Protein AF-A0A0C3F3J0-F1 (afdb_monomer_lite)

Secondary structure (DSSP, 8-state):
--TT--HHHHHHHHHHHHHHGGG-SS----GGGGGG-HHHHHHEEEEEETTTTEEEEEE--SSSSPEEPPP----------PSS--S--TTHHHHS----GGG--PPP--EEETTEEE--------EEGGGSTTPPPPPPPTTT-TTSHHHHH--SSEE--GGG------PPPPP-S----

Structure (mmCIF, N/CA/C/O backbone):
data_AF-A0A0C3F3J0-F1
#
_entry.id   AF-A0A0C3F3J0-F1
#
loop_
_atom_site.group_PDB
_atom_site.id
_atom_site.type_symbol
_atom_site.label_atom_id
_atom_site.label_alt_id
_atom_site.label_comp_id
_atom_site.label_asym_id
_atom_site.label_entity_id
_atom_site.label_seq_id
_atom_site.pdbx_PDB_ins_code
_atom_site.Cartn_x
_atom_site.Cartn_y
_atom_site.Cartn_z
_atom_site.occupancy
_atom_site.B_iso_or_equiv
_atom_site.auth_seq_id
_atom_site.auth_comp_id
_atom_site.auth_asym_id
_atom_site.auth_atom_id
_atom_site.pdbx_PDB_model_num
ATOM 1 N N . MET A 1 1 ? -10.204 -26.772 -4.710 1.00 39.72 1 MET A N 1
ATOM 2 C CA . MET A 1 1 ? -10.509 -25.956 -3.513 1.00 39.72 1 MET A CA 1
ATOM 3 C C . MET A 1 1 ? -9.796 -26.606 -2.339 1.00 39.72 1 MET A C 1
ATOM 5 O O . MET A 1 1 ? -9.716 -27.824 -2.321 1.00 39.72 1 MET A O 1
ATOM 9 N N . ASN A 1 2 ? -9.140 -25.821 -1.485 1.00 41.53 2 ASN A N 1
ATOM 10 C CA . ASN A 1 2 ? -8.188 -26.319 -0.489 1.00 41.53 2 ASN A CA 1
ATOM 11 C C . ASN A 1 2 ? -8.951 -26.664 0.807 1.00 41.53 2 ASN A C 1
ATOM 13 O O . ASN A 1 2 ? -9.242 -25.769 1.596 1.00 41.53 2 ASN A O 1
ATOM 17 N N . ASP A 1 3 ? -9.294 -27.939 1.013 1.00 50.75 3 ASP A N 1
ATOM 18 C CA . ASP A 1 3 ? -10.109 -28.435 2.147 1.00 50.75 3 ASP A CA 1
ATOM 19 C C . ASP A 1 3 ? -9.439 -28.284 3.530 1.00 50.75 3 ASP A C 1
ATOM 21 O O . ASP A 1 3 ? -9.979 -28.680 4.562 1.00 50.75 3 ASP A O 1
ATOM 25 N N . THR A 1 4 ? -8.244 -27.700 3.576 1.00 57.59 4 THR A N 1
ATOM 26 C CA . THR A 1 4 ? -7.412 -27.577 4.775 1.00 57.59 4 THR A CA 1
ATOM 27 C C . THR A 1 4 ? -7.595 -26.256 5.526 1.00 57.59 4 THR A C 1
ATOM 29 O O . THR A 1 4 ? -7.194 -26.167 6.688 1.00 57.59 4 THR A O 1
ATOM 32 N N . TYR A 1 5 ? -8.217 -25.230 4.927 1.00 60.31 5 TYR A N 1
ATOM 33 C CA . TYR A 1 5 ? -8.366 -23.914 5.560 1.00 60.31 5 TYR A CA 1
ATOM 34 C C . TYR A 1 5 ? -9.796 -23.663 6.057 1.00 60.31 5 TYR A C 1
ATOM 36 O O . TYR A 1 5 ? -10.700 -23.320 5.299 1.00 60.31 5 TYR A O 1
ATOM 44 N N . ASN A 1 6 ? -10.013 -23.814 7.367 1.00 77.44 6 ASN A N 1
ATOM 45 C CA . ASN A 1 6 ? -11.308 -23.539 7.989 1.00 77.44 6 ASN A CA 1
ATOM 46 C C . ASN A 1 6 ? -11.508 -22.026 8.195 1.00 77.44 6 ASN A C 1
ATOM 48 O O . ASN A 1 6 ? -11.100 -21.462 9.215 1.00 77.44 6 ASN A O 1
ATOM 52 N N . TYR A 1 7 ? -12.176 -21.392 7.229 1.00 74.50 7 TYR A N 1
ATOM 53 C CA . TYR A 1 7 ? -12.486 -19.959 7.222 1.00 74.50 7 TYR A CA 1
ATOM 54 C C . TYR A 1 7 ? -13.227 -19.488 8.478 1.00 74.50 7 TYR A C 1
ATOM 56 O O . TYR A 1 7 ? -12.870 -18.463 9.050 1.00 74.50 7 TYR A O 1
ATOM 64 N N . SER A 1 8 ? -14.214 -20.253 8.957 1.00 74.62 8 SER A N 1
ATOM 65 C CA . SER A 1 8 ? -15.014 -19.885 10.134 1.00 74.62 8 SER A CA 1
ATOM 66 C C . SER A 1 8 ? -14.165 -19.847 11.409 1.00 74.62 8 SER A C 1
ATOM 68 O O .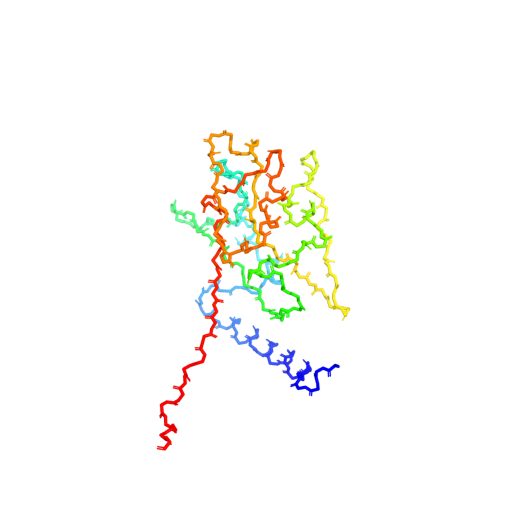 SER A 1 8 ? -14.226 -18.893 12.187 1.00 74.62 8 SER A O 1
ATOM 70 N N . LYS A 1 9 ? -13.296 -20.848 11.596 1.00 78.12 9 LYS A N 1
ATOM 71 C CA . LYS A 1 9 ? -12.370 -20.905 12.733 1.00 78.12 9 LYS A CA 1
ATOM 72 C C . LYS A 1 9 ? -11.320 -19.795 12.663 1.00 78.12 9 LYS A C 1
ATOM 74 O O . LYS A 1 9 ? -11.000 -19.207 13.694 1.00 78.12 9 LYS A O 1
ATOM 79 N N . ALA A 1 10 ? -10.799 -19.503 11.470 1.00 75.69 10 ALA A N 1
ATOM 80 C CA . ALA A 1 10 ? -9.849 -18.414 11.256 1.00 75.69 10 ALA A CA 1
ATOM 81 C C . ALA A 1 10 ? -10.480 -17.042 11.547 1.00 75.69 10 ALA A C 1
ATOM 83 O O . ALA A 1 10 ? -9.892 -16.252 12.281 1.00 75.69 10 ALA A O 1
ATOM 84 N N . ALA A 1 11 ? -11.699 -16.798 11.054 1.00 75.56 11 ALA A N 1
ATOM 85 C CA . ALA A 1 11 ? -12.448 -15.568 11.299 1.00 75.56 11 ALA A CA 1
ATOM 86 C C . ALA A 1 11 ? -12.742 -15.365 12.791 1.00 75.56 11 ALA A C 1
ATOM 88 O O . ALA A 1 11 ? -12.492 -14.287 13.327 1.00 75.56 11 ALA A O 1
ATOM 89 N N . LYS A 1 12 ? -13.189 -16.419 13.489 1.00 79.56 12 LYS A N 1
ATOM 90 C CA . LYS A 1 12 ? -13.409 -16.367 14.940 1.00 79.56 12 LYS A CA 1
ATOM 91 C C . LYS A 1 12 ? -12.118 -16.035 15.694 1.00 79.56 12 LYS A C 1
ATOM 93 O O . LYS A 1 12 ? -12.111 -15.122 16.509 1.00 79.56 12 LYS A O 1
ATOM 98 N N . LYS A 1 13 ? -11.015 -16.721 15.372 1.00 82.19 13 LYS A N 1
ATOM 99 C CA . LYS A 1 13 ? -9.712 -16.481 16.009 1.00 82.19 13 LYS A CA 1
ATOM 100 C C . LYS A 1 13 ? -9.203 -15.055 15.765 1.00 82.19 13 LYS A C 1
ATOM 102 O O . LYS A 1 13 ? -8.627 -14.460 16.669 1.00 82.19 13 LYS A O 1
ATOM 107 N N . LEU A 1 14 ? -9.411 -14.508 14.565 1.00 78.62 14 LEU A N 1
ATOM 108 C CA . LEU A 1 14 ? -9.125 -13.103 14.260 1.00 78.62 14 LEU A CA 1
ATOM 109 C C . LEU A 1 14 ? -9.948 -12.163 15.146 1.00 78.62 14 LEU A C 1
ATOM 111 O O . LEU A 1 14 ? -9.372 -11.269 15.753 1.00 78.62 14 LEU A O 1
ATOM 115 N N . GLY A 1 15 ? -11.255 -12.402 15.278 1.00 75.94 15 GLY A N 1
ATOM 116 C CA . GLY A 1 15 ? -12.122 -11.617 16.163 1.00 75.94 15 GLY A CA 1
ATOM 117 C C . GLY A 1 15 ? -11.667 -11.629 17.627 1.00 75.94 15 GLY A C 1
ATOM 118 O O . GLY A 1 15 ? -11.623 -10.576 18.262 1.00 75.94 15 GLY A O 1
ATOM 119 N N . ASP A 1 16 ? -11.254 -12.791 18.139 1.00 79.75 16 ASP A N 1
ATOM 120 C CA . ASP A 1 16 ? -10.749 -12.926 19.510 1.00 79.75 16 ASP A CA 1
ATOM 121 C C . ASP A 1 16 ? -9.435 -12.130 19.705 1.00 79.75 16 ASP A C 1
ATOM 123 O O . ASP A 1 16 ? -9.320 -11.344 20.647 1.00 79.75 16 ASP A O 1
ATOM 127 N N . MET A 1 17 ? -8.482 -12.233 18.764 1.00 76.56 17 MET A N 1
ATOM 128 C CA . MET A 1 17 ? -7.229 -11.451 18.790 1.00 76.56 17 MET A CA 1
ATOM 129 C C . MET A 1 17 ? -7.479 -9.937 18.687 1.00 76.56 17 MET A C 1
ATOM 131 O O . MET A 1 17 ? -6.808 -9.151 19.360 1.00 76.56 17 MET A O 1
ATOM 135 N N . MET A 1 18 ? -8.453 -9.516 17.871 1.00 73.12 18 MET A N 1
ATOM 136 C CA . MET A 1 18 ? -8.857 -8.110 17.757 1.00 73.12 18 MET A CA 1
ATOM 137 C C . MET A 1 18 ? -9.376 -7.570 19.091 1.00 73.12 18 MET A C 1
ATOM 139 O O . MET A 1 18 ? -9.044 -6.443 19.451 1.00 73.12 18 MET A O 1
ATOM 143 N N . ALA A 1 19 ? -10.178 -8.354 19.817 1.00 71.00 19 ALA A N 1
ATOM 144 C CA . ALA A 1 19 ? -10.788 -7.951 21.082 1.00 71.00 19 ALA A CA 1
ATOM 145 C C . ALA A 1 19 ? -9.779 -7.890 22.243 1.00 71.00 19 ALA A C 1
ATOM 147 O O . ALA A 1 19 ? -9.868 -7.000 23.091 1.00 71.00 19 ALA A O 1
ATOM 148 N N . GLU A 1 20 ? -8.801 -8.800 22.279 1.00 71.81 20 GLU A N 1
ATOM 149 C CA . GLU A 1 20 ? -7.737 -8.805 23.292 1.00 71.81 20 GLU A CA 1
ATOM 150 C C . GLU A 1 20 ? -6.811 -7.587 23.173 1.00 71.81 20 GLU A C 1
ATOM 152 O O . GLU A 1 20 ? -6.455 -6.986 24.187 1.00 71.81 20 GLU A O 1
ATOM 157 N N . GLN A 1 21 ? -6.487 -7.157 21.947 1.00 64.44 21 GLN A N 1
ATOM 158 C CA . GLN A 1 21 ? -5.600 -6.009 21.711 1.00 64.44 21 GLN A CA 1
ATOM 159 C C . GLN A 1 21 ? -6.201 -4.649 22.105 1.00 64.44 21 GLN A C 1
ATOM 161 O O . GLN A 1 21 ? -5.458 -3.688 22.276 1.00 64.44 21 GLN A O 1
ATOM 166 N N . VAL A 1 22 ? -7.522 -4.549 22.301 1.00 61.41 22 VAL A N 1
ATOM 167 C CA . VAL A 1 22 ? -8.179 -3.308 22.776 1.00 61.41 22 VAL A CA 1
ATOM 168 C C . VAL A 1 22 ? -7.888 -3.031 24.252 1.00 61.41 22 VAL A C 1
ATOM 170 O O . VAL A 1 22 ? -8.109 -1.923 24.726 1.00 61.41 22 VAL A O 1
ATOM 173 N N . LYS A 1 23 ? -7.399 -4.027 24.998 1.00 55.69 23 LYS A N 1
ATOM 174 C CA . LYS A 1 23 ? -7.160 -3.917 26.444 1.00 55.69 23 LYS A CA 1
ATOM 175 C C . LYS A 1 23 ? -5.771 -3.374 26.804 1.00 55.69 23 LYS A C 1
ATOM 177 O O . LYS A 1 23 ? -5.445 -3.328 27.986 1.00 55.69 23 LYS A O 1
ATOM 182 N N . GLY A 1 24 ? -4.946 -3.025 25.816 1.00 55.25 24 GLY A N 1
ATOM 183 C CA . GLY A 1 24 ? -3.592 -2.522 26.039 1.00 55.25 24 GLY A CA 1
ATOM 184 C C . GLY A 1 24 ? -3.580 -1.086 26.565 1.00 55.25 24 GLY A C 1
ATOM 185 O O . GLY A 1 24 ? -4.192 -0.202 25.977 1.00 55.25 24 GLY A O 1
ATOM 186 N N . ASP A 1 25 ? -2.824 -0.847 27.637 1.00 58.75 25 ASP A N 1
ATOM 187 C CA . ASP A 1 25 ? -2.504 0.485 28.190 1.00 58.75 25 ASP A CA 1
ATOM 188 C C . ASP A 1 25 ? -1.477 1.251 27.313 1.00 58.75 25 ASP A C 1
ATOM 190 O O . ASP A 1 25 ? -0.868 2.232 27.724 1.00 58.75 25 ASP A O 1
ATOM 194 N N . ASP A 1 26 ? -1.242 0.780 26.083 1.00 65.50 26 ASP A N 1
ATOM 195 C CA . ASP A 1 26 ? -0.220 1.265 25.147 1.00 65.50 26 ASP A CA 1
ATOM 196 C C . ASP A 1 26 ? -0.720 2.409 24.244 1.00 65.50 26 ASP A C 1
ATOM 198 O O . ASP A 1 26 ? -0.054 2.789 23.281 1.00 65.50 26 ASP A O 1
ATOM 202 N N . GLY A 1 27 ? -1.901 2.963 24.536 1.00 63.09 27 GLY A N 1
ATOM 203 C CA . GLY A 1 27 ? -2.507 4.028 23.736 1.00 63.09 27 GLY A CA 1
ATOM 204 C C . GLY A 1 27 ? -3.030 3.556 22.376 1.00 63.09 27 GLY A C 1
ATOM 205 O O . GLY A 1 27 ? -3.265 4.381 21.491 1.00 63.09 27 GLY A O 1
ATOM 206 N N . SER A 1 28 ? -3.222 2.247 22.193 1.00 69.88 28 SER A N 1
ATOM 207 C CA . SER A 1 28 ? -3.895 1.682 21.025 1.00 69.88 28 SER A CA 1
ATOM 208 C C . SER A 1 28 ? -5.391 1.981 21.041 1.00 69.88 28 SER A C 1
ATOM 210 O O . SER A 1 28 ? -6.079 1.717 22.022 1.00 69.88 28 SER A O 1
ATOM 212 N N . TYR A 1 29 ? -5.934 2.433 19.910 1.00 70.75 29 TYR A N 1
ATOM 213 C CA . TYR A 1 29 ? -7.376 2.605 19.733 1.00 70.75 29 TYR A CA 1
ATOM 214 C C . TYR A 1 29 ? -7.873 1.754 18.570 1.00 70.75 29 TYR A C 1
ATOM 216 O O . TYR A 1 29 ? -7.206 1.622 17.543 1.00 70.75 29 TYR A O 1
ATOM 224 N N . GLN A 1 30 ? -9.077 1.200 18.714 1.00 71.50 30 GLN A N 1
ATOM 225 C CA . GLN A 1 30 ? -9.787 0.603 17.586 1.00 71.50 30 GLN A CA 1
ATOM 226 C C . GLN A 1 30 ? -10.043 1.677 16.525 1.00 71.50 30 GLN A C 1
ATOM 228 O O . GLN A 1 30 ? -10.556 2.750 16.844 1.00 71.50 30 GLN A O 1
ATOM 233 N N . LEU A 1 31 ? -9.729 1.387 15.258 1.00 72.25 31 LEU A N 1
ATOM 234 C CA . LEU A 1 31 ? -9.914 2.350 14.166 1.00 72.25 31 LEU A CA 1
ATOM 235 C C . LEU A 1 31 ? -11.386 2.768 14.021 1.00 72.25 31 LEU A C 1
ATOM 237 O O . LEU A 1 31 ? -11.675 3.919 13.714 1.00 72.25 31 LEU A O 1
ATOM 241 N N . SER A 1 32 ? -12.326 1.870 14.329 1.00 71.12 32 SER A N 1
ATOM 242 C CA . SER A 1 32 ? -13.762 2.180 14.372 1.00 71.12 32 SER A CA 1
ATOM 243 C C . SER A 1 32 ? -14.121 3.266 15.393 1.00 71.12 32 SER A C 1
ATOM 245 O O . SER A 1 32 ? -15.103 3.979 15.213 1.00 71.12 32 SER A O 1
ATOM 247 N N . GLN A 1 33 ? -13.310 3.435 16.439 1.00 71.12 33 GLN A N 1
ATOM 248 C CA . GLN A 1 33 ? -13.484 4.473 17.454 1.00 71.12 33 GLN A CA 1
ATOM 249 C C . GLN A 1 33 ? -12.832 5.800 17.058 1.00 71.12 33 GLN A C 1
ATOM 251 O O . GLN A 1 33 ? -13.053 6.808 17.724 1.00 71.12 33 GLN A O 1
ATOM 256 N N . PHE A 1 34 ? -12.066 5.840 15.963 1.00 74.88 34 PHE A N 1
ATOM 257 C CA . PHE A 1 34 ? -11.406 7.057 15.491 1.00 74.88 34 PHE A CA 1
ATOM 258 C C . PHE A 1 34 ? -12.418 8.171 15.184 1.00 74.88 34 PHE A C 1
ATOM 260 O O . PHE A 1 34 ? -12.213 9.325 15.558 1.00 74.88 34 PHE A O 1
ATOM 267 N N . VAL A 1 35 ? -13.560 7.816 14.583 1.00 73.62 35 VAL A N 1
ATOM 268 C CA . VAL A 1 35 ? -14.654 8.754 14.256 1.00 73.62 35 VAL A CA 1
ATOM 269 C C . VAL A 1 35 ? -15.310 9.348 15.511 1.00 73.62 35 VAL A C 1
ATOM 271 O O . VAL A 1 35 ? -15.885 10.429 15.456 1.00 73.62 35 VAL A O 1
ATOM 274 N N . ASN A 1 36 ? -15.156 8.696 16.663 1.00 77.31 36 ASN A N 1
ATOM 275 C CA . ASN A 1 36 ? -15.717 9.155 17.933 1.00 77.31 36 ASN A CA 1
ATOM 276 C C . ASN A 1 36 ? -14.655 9.758 18.872 1.00 77.31 36 ASN A C 1
ATOM 278 O O . ASN A 1 36 ? -14.990 10.228 19.958 1.00 77.31 36 ASN A O 1
ATOM 282 N N . ASN A 1 37 ? -13.373 9.755 18.486 1.00 78.69 37 ASN A N 1
ATOM 283 C CA . ASN A 1 37 ? -12.275 10.234 19.322 1.00 78.69 37 ASN A CA 1
ATOM 284 C C . ASN A 1 37 ? -11.850 11.654 18.917 1.00 78.69 37 ASN A C 1
ATOM 286 O O . ASN A 1 37 ? -10.965 11.850 18.081 1.00 78.69 37 ASN A O 1
ATOM 290 N N . ASN A 1 38 ? -12.459 12.649 19.566 1.00 78.31 38 ASN A N 1
ATOM 291 C CA . ASN A 1 38 ? -12.188 14.071 19.324 1.00 78.31 38 ASN A CA 1
ATOM 292 C C . ASN A 1 38 ? -10.704 14.435 19.468 1.00 78.31 38 ASN A C 1
ATOM 294 O O . ASN A 1 38 ? -10.192 15.258 18.714 1.00 78.31 38 ASN A O 1
ATOM 298 N N . HIS A 1 39 ? -9.997 13.813 20.413 1.00 75.19 39 HIS A N 1
ATOM 299 C CA . HIS A 1 39 ? -8.588 14.100 20.653 1.00 75.19 39 HIS A CA 1
ATOM 300 C C . HIS A 1 39 ? -7.702 13.624 19.495 1.00 75.19 39 HIS A C 1
ATOM 302 O O . HIS A 1 39 ? -6.803 14.344 19.065 1.00 75.19 39 HIS A O 1
ATOM 308 N N . LEU A 1 40 ? -7.973 12.436 18.945 1.00 74.31 40 LEU A N 1
ATOM 309 C CA . LEU A 1 40 ? -7.270 11.953 17.756 1.00 74.31 40 LEU A CA 1
ATOM 310 C C . LEU A 1 40 ? -7.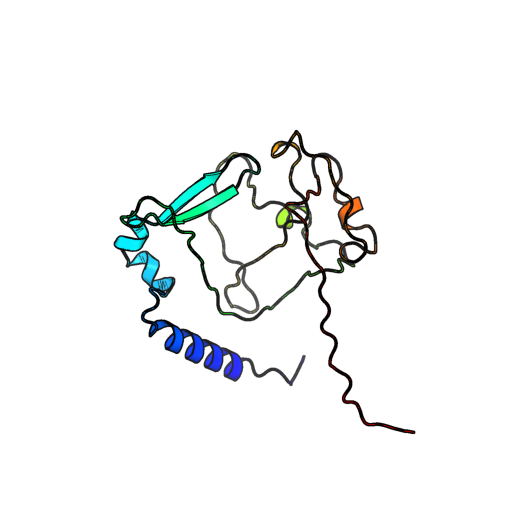599 12.806 16.529 1.00 74.31 40 LEU A C 1
ATOM 312 O O . LEU A 1 40 ? -6.687 13.162 15.793 1.00 74.31 40 LEU A O 1
ATOM 316 N N . GLN A 1 41 ? -8.861 13.196 16.338 1.00 76.88 41 GLN A N 1
ATOM 317 C CA . GLN A 1 41 ? -9.267 14.023 15.194 1.00 76.88 41 GLN A CA 1
ATOM 318 C C . GLN A 1 41 ? -8.628 15.413 15.191 1.00 76.88 41 GLN A C 1
ATOM 320 O O . GLN A 1 41 ? -8.287 15.927 14.131 1.00 76.88 41 GLN A O 1
ATOM 325 N N . GLN A 1 42 ? -8.452 16.022 16.365 1.00 81.06 42 GLN A N 1
ATOM 326 C CA . GLN A 1 42 ? -7.852 17.354 16.484 1.00 81.06 42 GLN A CA 1
ATOM 327 C C . GLN A 1 42 ? -6.327 17.340 16.297 1.00 81.06 42 GLN A C 1
ATOM 329 O O . GLN A 1 42 ? -5.748 18.328 15.842 1.00 81.06 42 GLN A O 1
ATOM 334 N N . ASN A 1 43 ? -5.672 16.229 16.641 1.00 81.56 43 ASN A N 1
ATOM 335 C CA . ASN A 1 43 ? -4.211 16.144 16.700 1.00 81.56 43 ASN A CA 1
ATOM 336 C C . ASN A 1 43 ? -3.585 15.364 15.536 1.00 81.56 43 ASN A C 1
ATOM 338 O O . ASN A 1 43 ? -2.410 15.592 15.213 1.00 81.56 43 ASN A O 1
ATOM 342 N N . ALA A 1 44 ? -4.347 14.473 14.897 1.00 82.81 44 ALA A N 1
ATOM 343 C CA . ALA A 1 44 ? -3.946 13.780 13.684 1.00 82.81 44 ALA A CA 1
ATOM 344 C C . ALA A 1 44 ? -4.178 14.670 12.461 1.00 82.81 44 ALA A C 1
ATOM 346 O O . ALA A 1 44 ? -5.242 15.256 12.277 1.00 82.81 44 ALA A O 1
ATOM 347 N N . ARG A 1 45 ? -3.178 14.760 11.589 1.00 81.81 45 ARG A N 1
ATOM 348 C CA . ARG A 1 45 ? -3.292 15.473 10.315 1.00 81.81 45 ARG A CA 1
ATOM 349 C C . ARG A 1 45 ? -2.460 14.802 9.248 1.00 81.81 45 ARG A C 1
ATOM 351 O O . ARG A 1 45 ? -1.419 14.209 9.522 1.00 81.81 45 ARG A O 1
ATOM 358 N N . VAL A 1 46 ? -2.907 14.969 8.018 1.00 82.75 46 VAL A N 1
ATOM 359 C CA . VAL A 1 46 ? -2.172 14.536 6.842 1.00 82.75 46 VAL A CA 1
ATOM 360 C C . VAL A 1 46 ? -1.278 15.693 6.393 1.00 82.75 46 VAL A C 1
ATOM 362 O O . VAL A 1 46 ? -1.755 16.803 6.169 1.00 82.75 46 VAL A O 1
ATOM 365 N N . VAL A 1 47 ? 0.030 15.456 6.313 1.00 82.06 47 VAL A N 1
ATOM 366 C CA . VAL A 1 47 ? 1.029 16.449 5.897 1.00 82.06 47 VAL A CA 1
ATOM 367 C C . VAL A 1 47 ? 1.690 16.002 4.606 1.00 82.06 47 VAL A C 1
ATOM 369 O O . VAL A 1 47 ? 2.130 14.858 4.487 1.00 82.06 47 VAL A O 1
ATOM 372 N N . LYS A 1 48 ? 1.765 16.923 3.645 1.00 78.06 48 LYS A N 1
ATOM 373 C CA . LYS A 1 48 ? 2.484 16.734 2.390 1.00 78.06 48 LYS A CA 1
ATOM 374 C C . LYS A 1 48 ? 3.973 17.015 2.601 1.00 78.06 48 LYS A C 1
ATOM 376 O O . LYS A 1 48 ? 4.336 18.062 3.131 1.00 78.06 48 LYS A O 1
ATOM 381 N N . TYR A 1 49 ? 4.814 16.091 2.165 1.00 75.88 49 TYR A N 1
ATOM 382 C CA . TYR A 1 49 ? 6.258 16.253 2.040 1.00 75.88 49 TYR A CA 1
ATOM 383 C C . TYR A 1 49 ? 6.585 16.366 0.558 1.00 75.88 49 TYR A C 1
ATOM 385 O O . TYR A 1 49 ? 6.039 15.604 -0.239 1.00 75.88 49 TYR A O 1
ATOM 393 N N . GLU A 1 50 ? 7.444 17.313 0.191 1.00 76.56 50 GLU A N 1
ATOM 394 C CA . GLU A 1 50 ? 7.920 17.456 -1.184 1.00 76.56 50 GLU A CA 1
ATOM 395 C C . GLU A 1 50 ? 9.233 16.683 -1.355 1.00 76.56 50 GLU A C 1
ATOM 397 O O . GLU A 1 50 ? 10.123 16.801 -0.514 1.00 76.56 50 GLU A O 1
ATOM 402 N N . TYR A 1 51 ? 9.341 15.937 -2.461 1.00 60.97 51 TYR A N 1
ATOM 403 C CA . TYR A 1 51 ? 10.526 15.181 -2.904 1.00 60.97 51 TYR A CA 1
ATOM 404 C C . TYR A 1 51 ? 10.921 13.957 -2.041 1.00 60.97 51 TYR A C 1
ATOM 406 O O . TYR A 1 51 ? 11.792 14.065 -1.178 1.00 60.97 51 TYR A O 1
ATOM 414 N N . PRO A 1 52 ? 10.340 12.769 -2.309 1.00 61.34 52 PRO A N 1
ATOM 415 C CA . PRO A 1 52 ? 9.202 12.518 -3.197 1.00 61.34 52 PRO A CA 1
ATOM 416 C C . PRO A 1 52 ? 7.909 13.084 -2.603 1.00 61.34 52 PRO A C 1
ATOM 418 O O . PRO A 1 52 ? 7.742 13.130 -1.380 1.00 61.34 52 PRO A O 1
ATOM 421 N N . THR A 1 53 ? 6.960 13.473 -3.461 1.00 67.56 53 THR A N 1
ATOM 422 C CA . THR A 1 53 ? 5.636 13.897 -2.994 1.00 67.56 53 THR A CA 1
ATOM 423 C C . THR A 1 53 ? 4.956 12.749 -2.244 1.00 67.56 53 THR A C 1
ATOM 425 O O . THR A 1 53 ? 4.475 11.786 -2.846 1.00 67.56 53 THR A O 1
ATOM 428 N N . THR A 1 54 ? 4.921 12.849 -0.915 1.00 69.75 54 THR A N 1
ATOM 429 C CA . THR A 1 54 ? 4.312 11.856 -0.022 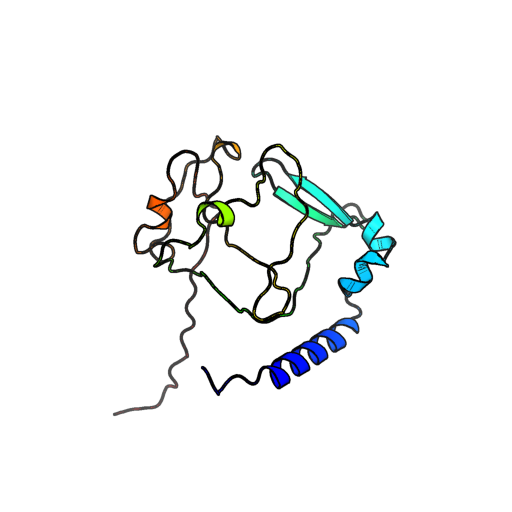1.00 69.75 54 THR A CA 1
ATOM 430 C C . THR A 1 54 ? 3.373 12.538 0.957 1.00 69.75 54 THR A C 1
ATOM 432 O O . THR A 1 54 ? 3.642 13.633 1.445 1.00 69.75 54 THR A O 1
ATOM 435 N N . TRP A 1 55 ? 2.252 11.885 1.246 1.00 76.50 55 TRP A N 1
ATOM 436 C CA . TRP A 1 55 ? 1.302 12.326 2.258 1.00 76.50 55 TRP A CA 1
ATOM 437 C C . TRP A 1 55 ? 1.471 11.435 3.483 1.00 76.50 55 TRP A C 1
ATOM 439 O O . TRP A 1 55 ? 1.311 10.220 3.386 1.00 76.50 55 TRP A O 1
ATOM 449 N N . ARG A 1 56 ? 1.837 12.024 4.621 1.00 77.75 56 ARG A N 1
ATOM 450 C CA . ARG A 1 56 ? 2.086 11.295 5.870 1.00 77.75 56 ARG A CA 1
ATOM 451 C C . ARG A 1 56 ? 1.034 11.651 6.905 1.00 77.75 56 ARG A C 1
ATOM 453 O O . ARG A 1 56 ? 0.756 12.831 7.115 1.00 77.75 56 ARG A O 1
ATOM 460 N N . LEU A 1 57 ? 0.473 10.640 7.563 1.00 82.19 57 LEU A N 1
ATOM 461 C CA . LEU A 1 57 ? -0.413 10.832 8.705 1.00 82.19 57 LEU A CA 1
ATOM 462 C C . LEU A 1 57 ? 0.441 11.026 9.963 1.00 82.19 57 LEU A C 1
ATOM 464 O O . LEU A 1 57 ? 1.107 10.101 10.424 1.00 82.19 57 LEU A O 1
ATOM 468 N N . ILE A 1 58 ? 0.434 12.243 10.498 1.00 84.69 58 ILE A N 1
ATOM 469 C CA . ILE A 1 58 ? 1.199 12.609 11.690 1.00 84.69 58 ILE A CA 1
ATOM 470 C C . ILE A 1 58 ? 0.264 12.958 12.839 1.00 84.69 58 ILE A C 1
ATOM 472 O O . ILE A 1 58 ? -0.817 13.511 12.636 1.00 84.69 58 ILE A O 1
ATOM 476 N N . TYR A 1 59 ? 0.724 12.707 14.054 1.00 81.50 59 TYR A N 1
ATOM 477 C CA . TYR A 1 59 ? 0.067 13.092 15.288 1.00 81.50 59 TYR A CA 1
ATOM 478 C C . TYR A 1 59 ? 0.934 14.112 16.022 1.00 81.50 59 TYR A C 1
ATOM 480 O O . TYR A 1 59 ? 2.106 13.855 16.297 1.00 81.50 59 TYR A O 1
ATOM 488 N N . LYS A 1 60 ? 0.378 15.285 16.345 1.00 75.44 60 LYS A N 1
ATOM 489 C CA . LYS A 1 60 ? 1.052 16.221 17.260 1.00 75.44 60 LYS A CA 1
ATOM 490 C C . LYS A 1 60 ? 0.431 16.107 18.638 1.00 75.44 60 LYS A C 1
ATOM 492 O O . LYS A 1 60 ? -0.669 16.599 18.855 1.00 75.44 60 LYS A O 1
ATOM 497 N N . GLY A 1 61 ? 1.143 15.453 19.549 1.00 69.06 61 GLY A N 1
ATOM 498 C CA . GLY A 1 61 ? 0.847 15.547 20.976 1.00 69.06 61 GLY A CA 1
ATOM 499 C C . GLY A 1 61 ? 1.277 16.903 21.540 1.00 69.06 61 GLY A C 1
ATOM 500 O O . GLY A 1 61 ? 1.851 17.723 20.828 1.00 69.06 61 GLY A O 1
ATOM 501 N N . GLY A 1 62 ? 1.060 17.128 22.838 1.00 62.62 62 GLY A N 1
ATOM 502 C CA . GLY A 1 62 ? 1.453 18.364 23.537 1.00 62.62 62 GLY A CA 1
ATOM 503 C C . GLY A 1 62 ? 2.967 18.627 23.653 1.00 62.62 62 GLY A C 1
ATOM 504 O O . GLY A 1 62 ? 3.362 19.487 24.432 1.00 62.62 62 GLY A O 1
ATOM 505 N N . GLY A 1 63 ? 3.810 17.885 22.927 1.00 65.88 63 GLY A N 1
ATOM 506 C CA . GLY A 1 63 ? 5.266 18.048 22.879 1.00 65.88 63 GLY A CA 1
ATOM 507 C C . GLY A 1 63 ? 5.755 18.744 21.603 1.00 65.88 63 GLY A C 1
ATOM 508 O O . GLY A 1 63 ? 4.974 19.106 20.725 1.00 65.88 63 GLY A O 1
ATOM 509 N N . THR A 1 64 ? 7.073 18.928 21.491 1.00 58.75 64 THR A N 1
ATOM 510 C CA . THR A 1 64 ? 7.732 19.613 20.360 1.00 58.75 64 THR A CA 1
ATOM 511 C C . THR A 1 64 ? 7.929 18.742 19.117 1.00 58.75 64 THR A C 1
ATOM 513 O O . THR A 1 64 ? 8.177 19.280 18.039 1.00 58.75 64 THR A O 1
ATOM 516 N N . GLU A 1 65 ? 7.811 17.417 19.235 1.00 70.00 65 GLU A N 1
ATOM 517 C CA . GLU A 1 65 ? 8.076 16.467 18.148 1.00 70.00 65 GLU A CA 1
ATOM 518 C C . GLU A 1 65 ? 6.785 15.845 17.595 1.00 70.00 65 GLU A C 1
ATOM 520 O O . GLU A 1 65 ? 5.856 15.513 18.335 1.00 70.00 65 GLU A O 1
ATOM 525 N N . ASN A 1 66 ? 6.719 15.696 16.268 1.00 71.19 66 ASN A N 1
ATOM 526 C CA . ASN A 1 66 ? 5.608 15.023 15.596 1.00 71.19 66 ASN A CA 1
ATOM 527 C C . ASN A 1 66 ? 5.793 13.506 15.722 1.00 71.19 66 ASN A C 1
ATOM 529 O O . ASN A 1 66 ? 6.838 12.992 15.329 1.00 71.19 66 ASN A O 1
ATOM 533 N N . ALA A 1 67 ? 4.770 12.794 16.188 1.00 76.06 67 ALA A N 1
ATOM 534 C CA . ALA A 1 67 ? 4.748 11.336 16.171 1.00 76.06 67 ALA A CA 1
ATOM 535 C C . ALA A 1 67 ? 4.132 10.821 14.860 1.00 76.06 67 ALA A C 1
ATOM 537 O O . ALA A 1 67 ? 3.220 11.435 14.298 1.00 76.06 67 ALA A O 1
ATOM 538 N N . GLU A 1 68 ? 4.620 9.685 14.371 1.00 74.94 68 GLU A N 1
ATOM 539 C CA . GLU A 1 68 ? 4.017 8.976 13.242 1.00 74.94 68 GLU A CA 1
ATOM 540 C C . GLU A 1 68 ? 2.793 8.179 13.708 1.00 74.94 68 GLU A C 1
ATOM 542 O O . GLU A 1 68 ? 2.819 7.538 14.760 1.00 74.94 68 GLU A O 1
ATOM 547 N N . VAL A 1 69 ? 1.708 8.220 12.931 1.00 74.56 69 VAL A N 1
ATOM 548 C CA . VAL A 1 69 ? 0.518 7.411 13.214 1.00 74.56 69 VAL A CA 1
ATOM 549 C C . VAL A 1 69 ? 0.645 6.075 12.501 1.00 74.56 69 VAL A C 1
ATOM 551 O O . VAL A 1 69 ? 0.633 6.015 11.273 1.00 74.56 69 VAL A O 1
ATOM 554 N N . VAL A 1 70 ? 0.701 4.996 13.277 1.00 74.06 70 VAL A N 1
ATOM 555 C CA . VAL A 1 70 ? 0.741 3.631 12.747 1.00 74.06 70 VAL A CA 1
ATOM 556 C C . VAL A 1 70 ? -0.662 3.032 12.772 1.00 74.06 70 VAL A C 1
ATOM 558 O O . VAL A 1 70 ? -1.264 2.864 13.832 1.00 74.06 70 VAL A O 1
ATOM 561 N N . LEU A 1 71 ? -1.177 2.678 11.594 1.00 74.19 71 LEU A N 1
ATOM 562 C CA . LEU A 1 71 ? -2.429 1.936 11.454 1.00 74.19 71 LEU A CA 1
ATOM 563 C C . LEU A 1 71 ? -2.133 0.436 11.416 1.00 74.19 71 LEU A C 1
ATOM 565 O O . LEU A 1 71 ? -1.288 -0.020 10.647 1.00 74.19 71 LEU A O 1
ATOM 569 N N . ARG A 1 72 ? -2.851 -0.340 12.230 1.00 72.94 72 ARG A N 1
ATOM 570 C CA . ARG A 1 72 ? -2.762 -1.804 12.230 1.00 72.94 72 ARG A CA 1
ATOM 571 C C . ARG A 1 72 ? -4.034 -2.390 11.638 1.00 72.94 72 ARG A C 1
ATOM 573 O O . ARG A 1 72 ? -5.117 -2.200 12.184 1.00 72.94 72 ARG A O 1
ATOM 580 N N . PHE A 1 73 ? -3.880 -3.130 10.547 1.00 73.38 73 PHE A N 1
ATOM 581 C CA . PHE A 1 73 ? -4.952 -3.906 9.936 1.00 73.38 73 PHE A CA 1
ATOM 582 C C . PHE A 1 73 ? -4.765 -5.375 10.295 1.00 73.38 73 PHE A C 1
ATOM 584 O O . PHE A 1 73 ? -3.670 -5.920 10.164 1.00 73.38 73 PHE A O 1
ATOM 591 N N . GLN A 1 74 ? -5.836 -6.015 10.747 1.00 74.50 74 GLN A N 1
ATOM 592 C CA . GLN A 1 74 ? -5.863 -7.452 10.973 1.00 74.50 74 GLN A CA 1
ATOM 593 C C . GLN A 1 74 ? -6.802 -8.069 9.941 1.00 74.50 74 GLN A C 1
ATOM 595 O O . GLN A 1 74 ? -7.959 -7.671 9.827 1.00 74.50 74 GLN A O 1
ATOM 600 N N . GLY A 1 75 ? -6.292 -9.022 9.171 1.00 74.12 75 GLY A N 1
ATOM 601 C CA . GLY A 1 75 ? -7.035 -9.654 8.091 1.00 74.12 75 GLY A CA 1
ATOM 602 C C . GLY A 1 75 ? -6.278 -10.839 7.510 1.00 74.12 75 GLY A C 1
ATOM 603 O O . GLY A 1 75 ? -5.204 -11.205 7.989 1.00 74.12 75 GLY A O 1
ATOM 604 N N . ALA A 1 76 ? -6.853 -11.440 6.474 1.00 76.31 76 ALA A N 1
ATOM 605 C CA . ALA A 1 76 ? -6.214 -12.493 5.699 1.00 76.31 76 ALA A CA 1
ATOM 606 C C . ALA A 1 76 ? -5.772 -11.943 4.339 1.00 76.31 76 ALA A C 1
ATOM 608 O O . ALA A 1 76 ? -6.496 -11.175 3.710 1.00 76.31 76 ALA A O 1
ATOM 609 N N . ILE A 1 77 ? -4.595 -12.363 3.877 1.00 78.50 77 ILE A N 1
ATOM 610 C CA . ILE A 1 77 ? -4.117 -12.045 2.530 1.00 78.50 77 ILE A CA 1
ATOM 611 C C . ILE A 1 77 ? -4.845 -12.968 1.549 1.00 78.50 77 ILE A C 1
ATOM 613 O O . ILE A 1 77 ? -4.651 -14.183 1.583 1.00 78.50 77 ILE A O 1
ATOM 617 N N . THR A 1 78 ? -5.693 -12.397 0.695 1.00 73.38 78 THR A N 1
ATOM 618 C CA . THR A 1 78 ? -6.489 -13.137 -0.301 1.00 73.38 78 THR A CA 1
ATOM 619 C C . THR A 1 78 ? -5.785 -13.243 -1.652 1.00 73.38 78 THR A C 1
ATOM 621 O O . THR A 1 78 ? -5.945 -14.239 -2.355 1.00 73.38 78 THR A O 1
ATOM 624 N N . GLN A 1 79 ? -4.958 -12.253 -1.991 1.00 72.94 79 GLN A N 1
ATOM 625 C CA . GLN A 1 79 ? -4.125 -12.216 -3.188 1.00 72.94 79 GLN A CA 1
ATOM 626 C C . GLN A 1 79 ? -2.769 -11.594 -2.849 1.00 72.94 79 GLN A C 1
ATOM 628 O O . GLN A 1 79 ? -2.670 -10.727 -1.982 1.00 72.94 79 GLN A O 1
ATOM 633 N N . LYS A 1 80 ? -1.712 -12.052 -3.525 1.00 75.06 80 LYS A N 1
ATOM 634 C CA . LYS A 1 80 ? -0.380 -11.464 -3.419 1.00 75.06 80 LYS A CA 1
ATOM 635 C C . LYS A 1 80 ? 0.333 -11.512 -4.770 1.00 75.06 80 LYS A C 1
ATOM 637 O O . LYS A 1 80 ? 0.450 -12.581 -5.359 1.00 75.06 80 LYS A O 1
ATOM 642 N N . ASP A 1 81 ? 0.847 -10.370 -5.206 1.00 73.69 81 ASP A N 1
ATOM 643 C CA . ASP A 1 81 ? 1.710 -10.233 -6.383 1.00 73.69 81 ASP A CA 1
ATOM 644 C C . ASP A 1 81 ? 3.102 -9.781 -5.900 1.00 73.69 81 ASP A C 1
ATOM 646 O O . ASP A 1 81 ? 3.510 -8.627 -6.043 1.00 73.69 81 ASP A O 1
ATOM 650 N N . LEU A 1 82 ? 3.789 -10.692 -5.197 1.00 77.50 82 LEU A N 1
ATOM 651 C CA . LEU A 1 82 ? 5.103 -10.448 -4.590 1.00 77.50 82 LEU A CA 1
ATOM 652 C C . LEU A 1 82 ? 6.240 -10.858 -5.532 1.00 77.50 82 LEU A C 1
ATOM 654 O O . LEU A 1 82 ? 6.039 -11.731 -6.377 1.00 77.50 82 LEU A O 1
ATOM 658 N N . PRO A 1 83 ? 7.446 -10.295 -5.345 1.00 77.62 83 PRO A N 1
ATOM 659 C CA . PRO A 1 83 ? 8.642 -10.791 -6.006 1.00 77.62 83 PRO A CA 1
ATOM 660 C C . PRO A 1 83 ? 8.847 -12.306 -5.796 1.00 77.62 83 PRO A C 1
ATOM 662 O O . PRO A 1 83 ? 8.479 -12.808 -4.729 1.00 77.62 83 PRO A O 1
ATOM 665 N N . PRO A 1 84 ? 9.467 -13.017 -6.755 1.00 82.88 84 PRO A N 1
ATOM 666 C CA . PRO A 1 84 ? 9.860 -12.527 -8.077 1.00 82.88 84 PRO A CA 1
ATOM 667 C C . PRO A 1 84 ? 8.643 -12.242 -8.969 1.00 82.88 84 PRO A C 1
ATOM 669 O O . PRO A 1 84 ? 7.742 -13.074 -9.104 1.00 82.88 84 PRO A O 1
ATOM 672 N N . ILE A 1 85 ? 8.634 -11.076 -9.623 1.00 81.62 85 ILE A N 1
ATOM 673 C CA . ILE A 1 85 ? 7.583 -10.729 -10.581 1.00 81.62 85 ILE A CA 1
ATOM 674 C C . ILE A 1 85 ? 7.845 -11.516 -11.863 1.00 81.62 85 ILE A C 1
ATOM 676 O O . ILE A 1 85 ? 8.733 -11.205 -12.650 1.00 81.62 85 ILE A O 1
ATOM 680 N N . THR A 1 86 ? 7.082 -12.590 -12.042 1.00 77.62 86 THR A N 1
ATOM 681 C CA . THR A 1 86 ? 7.219 -13.516 -13.178 1.00 77.62 86 THR A CA 1
ATOM 682 C C . THR A 1 86 ? 6.161 -13.301 -14.254 1.00 77.62 86 THR A C 1
ATOM 684 O O . THR A 1 86 ? 6.314 -13.805 -15.362 1.00 77.62 86 THR A O 1
ATOM 687 N N . ASN A 1 87 ? 5.125 -12.516 -13.952 1.00 74.81 87 ASN A N 1
ATOM 688 C CA . ASN A 1 87 ? 4.036 -12.177 -14.859 1.00 74.81 87 ASN A CA 1
ATOM 689 C C . ASN A 1 87 ? 3.818 -10.663 -14.884 1.00 74.81 87 ASN A C 1
ATOM 691 O O . ASN A 1 87 ? 4.069 -9.973 -13.895 1.00 74.81 87 ASN A O 1
ATOM 695 N N . LYS A 1 88 ? 3.297 -10.148 -16.002 1.00 69.94 88 LYS A N 1
ATOM 696 C CA . LYS A 1 88 ? 2.863 -8.749 -16.086 1.00 69.94 88 LYS A CA 1
ATOM 697 C C . LYS A 1 88 ? 1.707 -8.513 -15.101 1.00 69.94 88 LYS A C 1
ATOM 699 O O . LYS A 1 88 ? 0.748 -9.289 -15.131 1.00 69.94 88 LYS A O 1
ATOM 704 N N . PRO A 1 89 ? 1.765 -7.472 -14.246 1.00 64.75 89 PRO A N 1
ATOM 705 C CA . PRO A 1 89 ? 0.647 -7.121 -13.377 1.00 64.75 89 PRO A CA 1
ATOM 706 C C . PRO A 1 89 ? -0.618 -6.893 -14.210 1.00 64.75 89 PRO A C 1
ATOM 708 O O . PRO A 1 89 ? -0.561 -6.215 -15.237 1.00 64.75 89 PRO A O 1
ATOM 711 N N . LYS A 1 90 ? -1.753 -7.449 -13.767 1.00 57.81 90 LYS A N 1
ATOM 712 C CA . LYS A 1 90 ? -3.030 -7.387 -14.505 1.00 57.81 90 LYS A CA 1
ATOM 713 C C . LYS A 1 90 ? -3.502 -5.950 -14.764 1.00 57.81 90 LYS A C 1
ATOM 715 O O . LYS A 1 90 ? -4.141 -5.716 -15.779 1.00 57.81 90 LYS A O 1
ATOM 720 N N . ASP A 1 91 ? -3.099 -5.009 -13.908 1.00 55.88 91 ASP A N 1
ATOM 721 C CA . ASP A 1 91 ? -3.445 -3.588 -13.989 1.00 55.88 91 ASP A CA 1
ATOM 722 C C . ASP A 1 91 ? -2.212 -2.683 -13.815 1.00 55.88 91 ASP A C 1
ATOM 724 O O . ASP A 1 91 ? -2.196 -1.775 -12.982 1.00 55.88 91 ASP A O 1
ATOM 728 N N . ALA A 1 92 ? -1.159 -2.907 -14.611 1.00 48.91 92 ALA A N 1
ATOM 729 C CA . ALA A 1 92 ? 0.096 -2.147 -14.531 1.00 48.91 92 ALA A CA 1
ATOM 730 C C . ALA A 1 92 ? -0.096 -0.611 -14.493 1.00 48.91 92 ALA A C 1
ATOM 732 O O . ALA A 1 92 ? 0.664 0.084 -13.833 1.00 48.91 92 ALA A O 1
ATOM 733 N N . HIS A 1 93 ? -1.146 -0.063 -15.112 1.00 44.22 93 HIS A N 1
ATOM 734 C CA . HIS A 1 93 ? -1.416 1.379 -15.085 1.00 44.22 93 HIS A CA 1
ATOM 735 C C . HIS A 1 93 ? -2.132 1.890 -13.819 1.00 44.22 93 HIS A C 1
ATOM 737 O O . HIS A 1 93 ? -1.935 3.047 -13.460 1.00 44.22 93 HIS A O 1
ATOM 743 N N . ARG A 1 94 ? -2.925 1.064 -13.115 1.00 43.34 94 ARG A N 1
ATOM 744 C CA . ARG A 1 94 ? -3.607 1.461 -11.861 1.00 43.34 94 ARG A CA 1
ATOM 745 C C . ARG A 1 94 ? -2.774 1.153 -10.621 1.00 43.34 94 ARG A C 1
ATOM 747 O O . ARG A 1 94 ? -2.794 1.918 -9.665 1.00 43.34 94 ARG A O 1
ATOM 754 N N . SER A 1 95 ? -2.012 0.059 -10.635 1.00 42.66 95 SER A N 1
ATOM 755 C CA . SER A 1 95 ? -1.228 -0.385 -9.473 1.00 42.66 95 SER A CA 1
ATOM 756 C C . SER A 1 95 ? 0.003 0.483 -9.198 1.00 42.66 95 SER A C 1
ATOM 758 O O . SER A 1 95 ? 0.503 0.493 -8.073 1.00 42.66 95 SER A O 1
ATOM 760 N N . ILE A 1 96 ? 0.502 1.191 -10.218 1.00 46.47 96 ILE A N 1
ATOM 761 C CA . ILE A 1 96 ? 1.738 1.986 -10.139 1.00 46.47 96 ILE A CA 1
ATOM 762 C C . ILE A 1 96 ? 1.457 3.418 -9.650 1.00 46.47 96 ILE A C 1
ATOM 764 O O . ILE A 1 96 ? 2.345 4.068 -9.103 1.00 46.47 96 ILE A O 1
ATOM 768 N N . TYR A 1 97 ? 0.204 3.880 -9.721 1.00 46.56 97 TYR A N 1
ATOM 769 C CA . TYR A 1 97 ? -0.180 5.218 -9.288 1.00 46.56 97 TYR A CA 1
ATOM 770 C C . TYR A 1 97 ? -1.527 5.223 -8.564 1.00 46.56 97 TYR A C 1
ATOM 772 O O . TYR A 1 97 ? -2.581 5.290 -9.187 1.00 46.56 97 TYR A O 1
ATOM 780 N N . MET A 1 98 ? -1.494 5.349 -7.234 1.00 41.78 98 MET A N 1
ATOM 781 C CA . MET A 1 98 ? -2.481 6.199 -6.555 1.00 41.78 98 MET A CA 1
ATOM 782 C C . MET A 1 98 ? -2.139 7.666 -6.860 1.00 41.78 98 MET A C 1
ATOM 784 O O . MET A 1 98 ? -1.703 8.421 -5.994 1.00 41.78 98 MET A O 1
ATOM 788 N N . GLN A 1 99 ? -2.251 8.059 -8.124 1.00 45.28 99 GLN A N 1
ATOM 789 C CA . GLN A 1 99 ? -2.337 9.457 -8.512 1.00 45.28 99 GLN A CA 1
ATOM 790 C C . GLN A 1 99 ? -3.463 9.581 -9.512 1.00 45.28 99 GLN A C 1
ATOM 792 O O . GLN A 1 99 ? -3.347 9.187 -10.668 1.00 45.28 99 GLN A O 1
ATOM 797 N N . GLN A 1 100 ? -4.572 10.102 -9.005 1.00 48.66 100 GLN A N 1
ATOM 798 C CA . GLN A 1 100 ? -5.674 10.554 -9.823 1.00 48.66 100 GLN A CA 1
ATOM 799 C C . GLN A 1 100 ? -5.309 11.869 -10.498 1.00 48.66 100 GLN A C 1
ATOM 801 O O . GLN A 1 100 ? -4.626 12.732 -9.936 1.00 48.66 100 GLN A O 1
ATOM 806 N N . SER A 1 101 ? -5.781 11.957 -11.732 1.00 41.72 101 SER A N 1
ATOM 807 C CA . SER A 1 101 ? -5.829 13.130 -12.584 1.00 41.72 101 SER A CA 1
ATOM 808 C C . SER A 1 101 ? -6.377 14.350 -11.836 1.00 41.72 101 SER A C 1
ATOM 810 O O . SER A 1 101 ? -7.375 14.280 -11.124 1.00 41.72 101 SER A O 1
ATOM 812 N N . ASP A 1 102 ? -5.706 15.480 -12.042 1.00 45.19 102 ASP A N 1
ATOM 813 C CA . ASP A 1 102 ? -6.229 16.837 -11.844 1.00 45.19 102 ASP A CA 1
ATOM 814 C C . ASP A 1 102 ? -6.417 17.335 -10.400 1.00 45.19 102 ASP A C 1
ATOM 816 O O . ASP A 1 102 ? -7.066 18.353 -10.166 1.00 45.19 102 ASP A O 1
ATOM 820 N N . GLY A 1 103 ? -5.789 16.688 -9.411 1.00 50.16 103 GLY A N 1
ATOM 821 C CA . GLY A 1 103 ? -5.741 17.204 -8.033 1.00 50.16 103 GLY A CA 1
ATOM 822 C C . GLY A 1 103 ? -7.054 17.069 -7.254 1.00 50.16 103 GLY A C 1
ATOM 823 O O . GLY A 1 103 ? -7.166 17.593 -6.144 1.00 50.16 103 GLY A O 1
ATOM 824 N N . ILE A 1 104 ? -8.024 16.339 -7.805 1.00 48.91 104 ILE A N 1
ATOM 825 C CA . ILE A 1 104 ? -9.253 15.951 -7.120 1.00 48.91 104 ILE A CA 1
ATOM 826 C C . ILE A 1 104 ? -9.027 14.561 -6.532 1.00 48.91 104 ILE A C 1
ATOM 828 O O . ILE A 1 104 ? -8.771 13.601 -7.254 1.00 48.91 104 ILE A O 1
ATOM 832 N N . LEU A 1 105 ? -9.104 14.458 -5.206 1.00 52.69 105 LEU A N 1
ATOM 833 C CA . LEU A 1 105 ? -9.107 13.170 -4.525 1.00 52.69 105 LEU A CA 1
ATOM 834 C C . LEU A 1 105 ? -10.442 12.488 -4.851 1.00 52.69 105 LEU A C 1
ATOM 836 O O . LEU A 1 105 ? -11.484 12.946 -4.375 1.00 52.69 105 LEU A O 1
ATOM 840 N N . GLU A 1 106 ? -10.449 11.444 -5.684 1.00 56.44 106 GLU A N 1
ATOM 841 C CA . GLU A 1 106 ? -11.694 10.707 -5.899 1.00 56.44 106 GLU A CA 1
ATOM 842 C C . GLU A 1 106 ? -12.082 9.997 -4.602 1.00 56.44 106 GLU A C 1
ATOM 844 O O . GLU A 1 106 ? -11.247 9.636 -3.764 1.00 56.44 106 GLU A O 1
ATOM 849 N N . HIS A 1 107 ? -13.384 9.784 -4.436 1.00 58.16 107 HIS A N 1
ATOM 850 C CA . HIS A 1 107 ? -13.884 9.038 -3.299 1.00 58.16 107 HIS A CA 1
ATOM 851 C C . HIS A 1 107 ? -13.337 7.609 -3.341 1.00 58.16 107 HIS A C 1
ATOM 853 O O . HIS A 1 107 ? -13.542 6.892 -4.322 1.00 58.16 107 HIS A O 1
ATOM 859 N N . TRP A 1 108 ? -12.652 7.195 -2.274 1.00 70.69 108 TRP A N 1
ATOM 860 C CA . TRP A 1 108 ? -12.176 5.824 -2.155 1.00 70.69 108 TRP A CA 1
ATOM 861 C C . TRP A 1 108 ? -13.369 4.866 -2.145 1.00 70.69 108 TRP A C 1
ATOM 863 O O . TRP A 1 108 ? -14.267 4.988 -1.313 1.00 70.69 108 TRP A O 1
ATOM 873 N N . GLN A 1 109 ? -13.370 3.919 -3.079 1.00 66.94 109 GLN A N 1
ATOM 874 C CA . GLN A 1 109 ? -14.335 2.829 -3.128 1.00 66.94 109 GLN A CA 1
ATOM 875 C C . GLN A 1 109 ? -13.621 1.550 -2.687 1.00 66.94 109 GLN A C 1
ATOM 877 O O . GLN A 1 109 ? -12.609 1.197 -3.299 1.00 66.94 109 GLN A O 1
ATOM 882 N N . PRO A 1 110 ? -14.094 0.863 -1.635 1.00 72.38 110 PRO A N 1
ATOM 883 C CA . PRO A 1 110 ? -13.473 -0.373 -1.200 1.00 72.38 110 PRO A CA 1
ATOM 884 C C . PRO A 1 110 ? -13.685 -1.470 -2.243 1.00 72.38 110 PRO A C 1
ATOM 886 O O . PRO A 1 110 ? -14.791 -1.672 -2.750 1.00 72.38 110 PRO A O 1
ATOM 889 N N . SER A 1 111 ? -12.625 -2.220 -2.518 1.00 79.56 111 SER A N 1
ATOM 890 C CA . SER A 1 111 ? -12.716 -3.449 -3.297 1.00 79.56 111 SER A CA 1
ATOM 891 C C . SER A 1 111 ? -13.430 -4.540 -2.489 1.00 79.56 111 SER A C 1
ATOM 893 O O . SER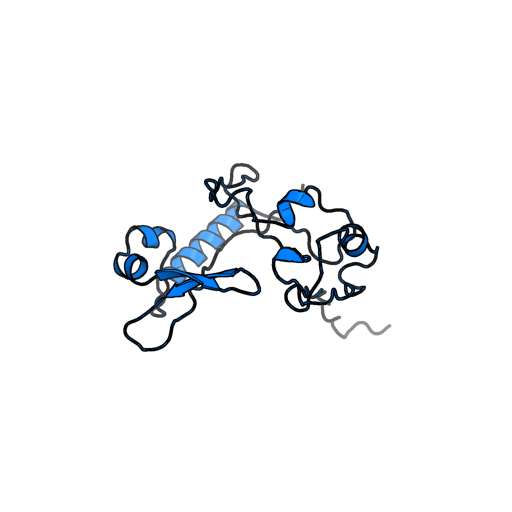 A 1 111 ? -13.487 -4.497 -1.255 1.00 79.56 111 SER A O 1
ATOM 895 N N . THR A 1 112 ? -13.973 -5.547 -3.180 1.00 78.62 112 THR A N 1
ATOM 896 C CA . THR A 1 112 ? -14.600 -6.714 -2.539 1.00 78.62 112 THR A CA 1
ATOM 897 C C . THR A 1 112 ? -13.982 -8.021 -3.026 1.00 78.62 112 THR A C 1
ATOM 899 O O . THR A 1 112 ? -13.670 -8.177 -4.205 1.00 78.62 112 THR A O 1
ATOM 902 N N . PHE A 1 113 ? -13.819 -8.982 -2.116 1.00 77.38 113 PHE A N 1
ATOM 903 C CA . PHE A 1 113 ? -13.416 -10.353 -2.423 1.00 77.38 113 PHE A CA 1
ATOM 904 C C . PHE A 1 113 ? -14.379 -11.316 -1.740 1.00 77.38 113 PHE A C 1
ATOM 906 O O . PHE A 1 113 ? -14.501 -11.304 -0.514 1.00 77.38 113 PHE A O 1
ATOM 913 N N . THR A 1 114 ? -15.069 -12.157 -2.518 1.00 75.94 114 THR A N 1
ATOM 914 C CA . THR A 1 114 ? -16.050 -13.128 -1.988 1.00 75.94 114 THR A CA 1
ATOM 915 C C . THR A 1 114 ? -16.994 -12.489 -0.954 1.00 75.94 114 THR A C 1
ATOM 917 O O . THR A 1 114 ? -17.105 -12.978 0.164 1.00 75.94 114 THR A O 1
ATOM 920 N N . GLU A 1 115 ? -17.578 -11.330 -1.288 1.00 81.12 115 GLU A N 1
ATOM 921 C CA . GLU A 1 115 ? -18.505 -10.541 -0.443 1.00 81.12 115 GLU A CA 1
ATOM 922 C C . GLU A 1 115 ? -17.891 -9.789 0.754 1.00 81.12 115 GLU A C 1
ATOM 924 O O . GLU A 1 115 ? -18.589 -9.038 1.431 1.00 81.12 115 GLU A O 1
ATOM 929 N N . HIS A 1 116 ? -16.586 -9.916 1.001 1.00 77.25 116 HIS A N 1
ATOM 930 C CA . HIS A 1 116 ? -15.903 -9.200 2.077 1.00 77.25 116 HIS A CA 1
ATOM 931 C C . HIS A 1 116 ? -15.215 -7.946 1.540 1.00 77.25 116 HIS A C 1
ATOM 933 O O . HIS A 1 116 ? -14.631 -7.973 0.456 1.00 77.25 116 HIS A O 1
ATOM 939 N N . LEU A 1 117 ? -15.252 -6.859 2.315 1.00 78.25 117 LEU A N 1
ATOM 940 C CA . LEU A 1 117 ? -14.458 -5.665 2.027 1.00 78.25 117 LEU A CA 1
ATOM 941 C C . LEU A 1 117 ? -12.971 -6.015 2.102 1.00 78.25 117 LEU A C 1
ATOM 943 O O . LEU A 1 117 ? -12.528 -6.656 3.059 1.00 78.25 117 LEU A O 1
ATOM 947 N N . VAL A 1 118 ? -12.205 -5.570 1.111 1.00 77.25 118 VAL A N 1
ATOM 948 C CA . VAL A 1 118 ? -10.753 -5.739 1.079 1.00 77.25 118 VAL A CA 1
ATOM 949 C C . VAL A 1 118 ? -10.052 -4.398 0.941 1.00 77.25 118 VAL A C 1
ATOM 951 O O . VAL A 1 118 ? -10.591 -3.430 0.407 1.00 77.25 118 VAL A O 1
ATOM 954 N N . ILE A 1 119 ? -8.833 -4.357 1.467 1.00 77.19 119 ILE A N 1
ATOM 955 C CA . ILE A 1 119 ? -7.920 -3.233 1.310 1.00 77.19 119 ILE A CA 1
ATOM 956 C C . ILE A 1 119 ? -6.851 -3.683 0.330 1.00 77.19 119 ILE A C 1
ATOM 958 O O . ILE A 1 119 ? -6.112 -4.629 0.610 1.00 77.19 119 ILE A O 1
ATOM 962 N N . ASP A 1 120 ? -6.770 -2.990 -0.798 1.00 74.12 120 ASP A N 1
ATOM 963 C CA . ASP A 1 120 ? -5.710 -3.213 -1.766 1.00 74.12 120 ASP A CA 1
ATOM 964 C C . ASP A 1 120 ? -4.436 -2.518 -1.288 1.00 74.12 120 ASP A C 1
ATOM 966 O O . ASP A 1 120 ? -4.417 -1.312 -1.027 1.00 74.12 120 ASP A O 1
ATOM 970 N N . THR A 1 121 ? -3.358 -3.286 -1.166 1.00 72.94 121 THR A N 1
ATOM 971 C CA . THR A 1 121 ? -2.020 -2.768 -0.886 1.00 72.94 121 THR A CA 1
ATOM 972 C C . THR A 1 121 ? -1.105 -3.124 -2.049 1.00 72.94 121 THR A C 1
ATOM 974 O O . THR A 1 121 ? -1.143 -4.239 -2.570 1.00 72.94 121 THR A O 1
ATOM 977 N N . SER A 1 122 ? -0.288 -2.171 -2.494 1.00 72.25 122 SER A N 1
ATOM 978 C CA . SER A 1 122 ? 0.647 -2.384 -3.599 1.00 72.25 122 SER A CA 1
ATOM 979 C C . SER A 1 122 ? 2.052 -1.913 -3.244 1.00 72.25 122 SER A C 1
ATOM 981 O O . SER A 1 122 ? 2.254 -0.923 -2.539 1.00 72.25 122 SER A O 1
ATOM 983 N N . ASN A 1 123 ? 3.043 -2.641 -3.757 1.00 76.12 123 ASN A N 1
ATOM 984 C CA . ASN A 1 123 ? 4.433 -2.213 -3.706 1.00 76.12 123 ASN A CA 1
ATOM 985 C C . ASN A 1 123 ? 4.674 -1.178 -4.806 1.00 76.12 123 ASN A C 1
ATOM 987 O O . ASN A 1 123 ? 4.329 -1.399 -5.969 1.00 76.12 123 ASN A O 1
ATOM 991 N N . ARG A 1 124 ? 5.317 -0.064 -4.458 1.00 78.12 124 ARG A N 1
ATOM 992 C CA . ARG A 1 124 ? 5.693 0.961 -5.432 1.00 78.12 124 ARG A CA 1
ATOM 993 C C . ARG A 1 124 ? 7.064 0.650 -6.031 1.00 78.12 124 ARG A C 1
ATOM 995 O O . ARG A 1 124 ? 8.079 1.085 -5.496 1.00 78.12 124 ARG A O 1
ATOM 1002 N N . TYR A 1 125 ? 7.081 -0.053 -7.160 1.00 79.56 125 TYR A N 1
ATOM 1003 C CA . TYR A 1 125 ? 8.316 -0.385 -7.886 1.00 79.56 125 TYR A CA 1
ATOM 1004 C C . TYR A 1 125 ? 8.872 0.778 -8.726 1.00 79.56 125 TYR A C 1
ATOM 1006 O O . TYR A 1 125 ? 10.079 0.840 -8.958 1.00 79.56 125 TYR A O 1
ATOM 1014 N N . LEU A 1 126 ? 8.009 1.698 -9.167 1.00 81.69 126 LEU A N 1
ATOM 1015 C CA . LEU A 1 126 ? 8.342 2.820 -10.050 1.00 81.69 126 LEU A CA 1
ATOM 1016 C C . LEU A 1 126 ? 7.738 4.123 -9.514 1.00 81.69 126 LEU A C 1
ATOM 1018 O O . LEU A 1 126 ? 6.689 4.111 -8.869 1.00 81.69 126 LEU A O 1
ATOM 1022 N N . THR A 1 127 ? 8.393 5.242 -9.804 1.00 77.31 127 THR A N 1
ATOM 1023 C CA . THR A 1 127 ? 7.935 6.602 -9.490 1.00 77.31 127 THR A CA 1
ATOM 1024 C C . THR A 1 127 ? 8.030 7.466 -10.745 1.00 77.31 127 THR A C 1
ATOM 1026 O O . THR A 1 127 ? 8.874 7.216 -11.603 1.00 77.31 127 THR A O 1
ATOM 1029 N N . SER A 1 128 ? 7.185 8.491 -10.866 1.00 76.50 128 SER A N 1
ATOM 1030 C CA . SER A 1 128 ? 7.247 9.402 -12.011 1.00 76.50 128 SER A CA 1
ATOM 1031 C C . SER A 1 128 ? 8.484 10.303 -11.916 1.00 76.50 128 SER A C 1
ATOM 1033 O O . SER A 1 128 ? 8.738 10.896 -10.866 1.00 76.50 128 SER A O 1
ATOM 1035 N N . CYS A 1 129 ? 9.225 10.463 -13.013 1.00 72.69 129 CYS A N 1
ATOM 1036 C CA . CYS A 1 129 ? 10.377 11.358 -13.116 1.00 72.69 129 CYS A CA 1
ATOM 1037 C C . CYS A 1 129 ? 9.987 12.817 -12.832 1.00 72.69 129 CYS A C 1
ATOM 1039 O O . CYS A 1 129 ? 10.756 13.546 -12.215 1.00 72.69 129 CYS A O 1
ATOM 1041 N N . CYS A 1 130 ? 8.756 13.223 -13.159 1.00 70.88 130 CYS A N 1
ATOM 1042 C CA . CYS A 1 130 ? 8.232 14.556 -12.862 1.00 70.88 130 CYS A CA 1
ATOM 1043 C C . CYS A 1 130 ? 8.191 14.852 -11.354 1.00 70.88 130 CYS A C 1
ATOM 1045 O O . CYS A 1 130 ? 8.288 16.006 -10.948 1.00 70.88 130 CYS A O 1
ATOM 1047 N N . GLN A 1 131 ? 8.068 13.821 -10.512 1.00 65.88 131 GLN A N 1
ATOM 1048 C CA . GLN A 1 131 ? 8.056 13.955 -9.049 1.00 65.88 131 GLN A CA 1
ATOM 1049 C C . GLN A 1 131 ? 9.457 13.947 -8.444 1.00 65.88 131 GLN A C 1
ATOM 1051 O O . GLN A 1 131 ? 9.637 14.346 -7.292 1.00 65.88 131 GLN A O 1
ATOM 1056 N N . ASN A 1 132 ? 10.442 13.461 -9.198 1.00 66.62 132 ASN A N 1
ATOM 1057 C CA . ASN A 1 132 ? 11.829 13.418 -8.768 1.00 66.62 132 ASN A CA 1
ATOM 1058 C C . ASN A 1 132 ? 12.784 13.637 -9.962 1.00 66.62 132 ASN A C 1
ATOM 1060 O O . ASN A 1 132 ? 13.467 12.702 -10.390 1.00 66.62 132 ASN A O 1
ATOM 1064 N N . PRO A 1 133 ? 12.841 14.871 -10.509 1.00 66.12 133 PRO A N 1
ATOM 1065 C CA . PRO A 1 133 ? 13.496 15.141 -11.795 1.00 66.12 133 PRO A CA 1
ATOM 1066 C C . PRO A 1 133 ? 15.017 14.972 -11.761 1.00 66.12 133 PRO A C 1
ATOM 1068 O O . PRO A 1 133 ? 15.658 14.817 -12.796 1.00 66.12 133 PRO A O 1
ATOM 1071 N N . SER A 1 134 ? 15.612 15.039 -10.571 1.00 68.69 134 SER A N 1
ATOM 1072 C CA . SER A 1 134 ? 17.057 14.972 -10.361 1.00 68.69 134 SER A CA 1
ATOM 1073 C C . SER A 1 134 ? 17.575 13.554 -10.113 1.00 68.69 134 SER A C 1
ATOM 1075 O O . SER A 1 134 ? 18.792 13.351 -10.082 1.00 68.69 134 SER A O 1
ATOM 1077 N N . THR A 1 135 ? 16.691 12.566 -9.9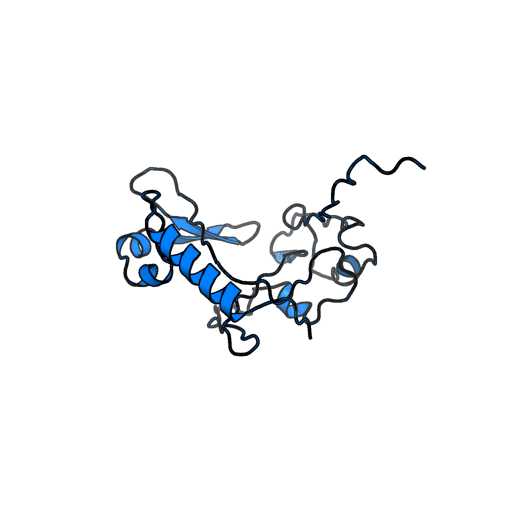37 1.00 75.06 135 THR A N 1
ATOM 1078 C CA . THR A 1 135 ? 17.098 11.208 -9.563 1.00 75.06 135 THR A CA 1
ATOM 1079 C C . THR A 1 135 ? 17.318 10.324 -10.783 1.00 75.06 135 THR A C 1
ATOM 1081 O O . THR A 1 135 ? 16.484 10.225 -11.678 1.00 75.06 135 THR A O 1
ATOM 1084 N N . LYS A 1 136 ? 18.465 9.638 -10.803 1.00 79.50 136 LYS A N 1
ATOM 1085 C CA . LYS A 1 136 ? 18.791 8.642 -11.829 1.00 79.50 136 LYS A CA 1
ATOM 1086 C C . LYS A 1 136 ? 18.064 7.333 -11.542 1.00 79.50 136 LYS A C 1
ATOM 1088 O O . LYS A 1 136 ? 18.079 6.867 -10.402 1.00 79.50 136 LYS A O 1
ATOM 1093 N N . SER A 1 137 ? 17.498 6.724 -12.583 1.00 84.75 137 SER A N 1
ATOM 1094 C CA . SER A 1 137 ? 16.893 5.398 -12.464 1.00 84.75 137 SER A CA 1
ATOM 1095 C C . SER A 1 137 ? 17.957 4.344 -12.153 1.00 84.75 137 SER A C 1
ATOM 1097 O O . SER A 1 137 ? 19.013 4.303 -12.785 1.00 84.75 137 SER A O 1
ATOM 1099 N N . LEU A 1 138 ? 17.664 3.489 -11.182 1.00 87.75 138 LEU A N 1
ATOM 1100 C CA . LEU A 1 138 ? 18.437 2.307 -10.830 1.00 87.75 138 LEU A CA 1
ATOM 1101 C C . LEU A 1 138 ? 17.884 1.092 -11.582 1.00 87.75 138 LEU A C 1
ATOM 1103 O O . LEU A 1 138 ? 16.707 1.053 -11.935 1.00 87.75 138 LEU A O 1
ATOM 1107 N N . ALA A 1 139 ? 18.733 0.096 -11.827 1.00 88.38 139 ALA A N 1
ATOM 1108 C CA . ALA A 1 139 ? 18.286 -1.187 -12.359 1.00 88.38 139 ALA A CA 1
ATOM 1109 C C . ALA A 1 139 ? 17.596 -2.011 -11.261 1.00 88.38 139 ALA A C 1
ATOM 1111 O O . ALA A 1 139 ? 18.006 -1.959 -10.099 1.00 88.38 139 ALA A O 1
ATOM 1112 N N . PHE A 1 140 ? 16.586 -2.798 -11.634 1.00 87.69 140 PHE A N 1
ATOM 1113 C CA . PHE A 1 140 ? 15.958 -3.744 -10.716 1.00 87.69 140 PHE A CA 1
ATOM 1114 C C . PHE A 1 140 ? 16.927 -4.860 -10.323 1.00 87.69 140 PHE A C 1
ATOM 1116 O O . PHE A 1 140 ? 17.749 -5.319 -11.119 1.00 87.69 140 PHE A O 1
ATOM 1123 N N . HIS A 1 141 ? 16.806 -5.338 -9.086 1.00 88.69 141 HIS A N 1
ATOM 1124 C CA . HIS A 1 141 ? 17.543 -6.515 -8.650 1.00 88.69 141 HIS A CA 1
ATOM 1125 C C . HIS A 1 141 ? 17.018 -7.766 -9.376 1.00 88.69 141 HIS A C 1
ATOM 1127 O O . HIS A 1 141 ? 15.808 -7.962 -9.474 1.00 88.69 141 HIS A O 1
ATOM 1133 N N . HIS A 1 142 ? 17.910 -8.657 -9.816 1.00 88.50 142 HIS A N 1
ATOM 1134 C CA . HIS A 1 142 ? 17.540 -9.858 -10.587 1.00 88.50 142 HIS A CA 1
ATOM 1135 C C . HIS A 1 142 ? 16.550 -10.794 -9.861 1.00 88.50 142 HIS A C 1
ATOM 1137 O O . HIS A 1 142 ? 15.781 -11.494 -10.501 1.00 88.50 142 HIS A O 1
ATOM 1143 N N . LEU A 1 143 ? 16.543 -10.804 -8.522 1.00 87.00 143 LEU A N 1
ATOM 1144 C CA . LEU A 1 143 ? 15.559 -11.561 -7.722 1.00 87.00 143 LEU A CA 1
ATOM 1145 C C . LEU A 1 143 ? 14.167 -10.915 -7.685 1.00 87.00 143 LEU A C 1
ATOM 1147 O O . LEU A 1 143 ? 13.192 -11.572 -7.335 1.00 87.00 143 LEU A O 1
ATOM 1151 N N . VAL A 1 144 ? 14.078 -9.622 -7.986 1.00 85.31 144 VAL A N 1
ATOM 1152 C CA . VAL A 1 144 ? 12.812 -8.883 -8.040 1.00 85.31 144 VAL A CA 1
ATOM 1153 C C . VAL A 1 144 ? 12.207 -9.005 -9.428 1.00 85.31 144 VAL A C 1
ATOM 1155 O O . VAL A 1 144 ? 11.019 -9.303 -9.554 1.00 85.31 144 VAL A O 1
ATOM 1158 N N . ASP A 1 145 ? 13.047 -8.824 -10.446 1.00 89.06 145 ASP A N 1
ATOM 1159 C CA . ASP A 1 145 ? 12.663 -8.823 -11.852 1.00 89.06 145 ASP A CA 1
ATOM 1160 C C . ASP A 1 145 ? 13.533 -9.786 -12.684 1.00 89.06 145 ASP A C 1
ATOM 1162 O O . ASP A 1 145 ? 14.358 -9.348 -13.488 1.00 89.06 145 ASP A O 1
ATOM 1166 N N . PRO A 1 146 ? 13.399 -11.111 -12.492 1.00 89.31 146 PRO A N 1
ATOM 1167 C CA . PRO A 1 146 ? 14.252 -12.090 -13.174 1.00 89.31 146 PRO A CA 1
ATOM 1168 C C . PRO A 1 146 ? 14.051 -12.114 -14.692 1.00 89.31 146 PRO A C 1
ATOM 1170 O O . PRO A 1 146 ? 14.957 -12.501 -15.425 1.00 89.31 146 PRO A O 1
ATOM 1173 N N . ASN A 1 147 ? 12.871 -11.695 -15.156 1.00 89.00 147 ASN A N 1
ATOM 1174 C CA . ASN A 1 147 ? 12.472 -11.737 -16.560 1.00 89.00 147 ASN A CA 1
ATOM 1175 C C . ASN A 1 147 ? 12.483 -10.351 -17.231 1.00 89.00 147 ASN A C 1
ATOM 1177 O O . ASN A 1 147 ? 12.049 -10.247 -18.374 1.00 89.00 147 ASN A O 1
ATOM 1181 N N . GLY A 1 148 ? 12.933 -9.295 -16.540 1.00 87.31 148 GLY A N 1
ATOM 1182 C CA . GLY A 1 148 ? 12.965 -7.930 -17.084 1.00 87.31 148 GLY A CA 1
ATOM 1183 C C . GLY A 1 148 ? 11.587 -7.288 -17.295 1.00 87.31 148 GLY A C 1
ATOM 1184 O O . GLY A 1 148 ? 11.472 -6.307 -18.017 1.00 87.31 148 GLY A O 1
ATOM 1185 N N . ILE A 1 149 ? 10.527 -7.821 -16.687 1.00 86.94 149 ILE A N 1
ATOM 1186 C CA . ILE A 1 149 ? 9.148 -7.354 -16.857 1.00 86.94 149 ILE A CA 1
ATOM 1187 C C . ILE A 1 149 ? 8.963 -5.947 -16.285 1.00 86.94 149 ILE A C 1
ATOM 1189 O O . ILE A 1 149 ? 8.282 -5.123 -16.894 1.00 86.94 149 ILE A O 1
ATOM 1193 N N . LEU A 1 150 ? 9.528 -5.664 -15.108 1.00 84.44 150 LEU A N 1
ATOM 1194 C CA . LEU A 1 150 ? 9.444 -4.333 -14.502 1.00 84.44 150 LEU A CA 1
ATOM 1195 C C . LEU A 1 150 ? 10.315 -3.334 -15.265 1.00 84.44 150 LEU A C 1
ATOM 1197 O O . LEU A 1 150 ? 9.892 -2.194 -15.459 1.00 84.44 150 LEU A O 1
ATOM 1201 N N . ALA A 1 151 ? 11.487 -3.767 -15.735 1.00 86.00 151 ALA A N 1
ATOM 1202 C CA . ALA A 1 151 ? 12.338 -2.968 -16.612 1.00 86.00 151 ALA A CA 1
ATOM 1203 C C . ALA A 1 151 ? 11.623 -2.606 -17.928 1.00 86.00 151 ALA A C 1
ATOM 1205 O O . ALA A 1 151 ? 11.649 -1.446 -18.331 1.00 86.00 151 ALA A O 1
ATOM 1206 N N . ASP A 1 152 ? 10.909 -3.554 -18.538 1.00 84.62 152 ASP A N 1
ATOM 1207 C CA . ASP A 1 152 ? 10.116 -3.339 -19.755 1.00 84.62 152 ASP A CA 1
ATOM 1208 C C . ASP A 1 152 ? 8.930 -2.387 -19.539 1.00 84.62 152 ASP A C 1
ATOM 1210 O O . ASP A 1 152 ? 8.484 -1.732 -20.477 1.00 84.62 152 ASP A O 1
ATOM 1214 N N . ILE A 1 153 ? 8.379 -2.316 -18.323 1.00 80.00 153 ILE A N 1
ATOM 1215 C CA . ILE A 1 153 ? 7.287 -1.388 -17.980 1.00 80.00 153 ILE A CA 1
ATOM 1216 C C . ILE A 1 153 ? 7.829 0.012 -17.664 1.00 80.00 153 ILE A C 1
ATOM 1218 O O . ILE A 1 153 ? 7.099 0.990 -17.821 1.00 80.00 153 ILE A O 1
ATOM 1222 N N . ALA A 1 154 ? 9.094 0.132 -17.254 1.00 77.12 154 ALA A N 1
ATOM 1223 C CA . ALA A 1 154 ? 9.762 1.391 -16.928 1.00 77.12 154 ALA A CA 1
ATOM 1224 C C . ALA A 1 154 ? 10.101 2.232 -18.182 1.00 77.12 154 ALA A C 1
ATOM 1226 O O . ALA A 1 154 ? 11.238 2.653 -18.384 1.00 77.12 154 ALA A O 1
ATOM 1227 N N . ILE A 1 155 ? 9.112 2.461 -19.049 1.00 71.50 155 ILE A N 1
ATOM 1228 C CA . ILE A 1 155 ? 9.227 3.262 -20.270 1.00 71.50 155 ILE A CA 1
ATOM 1229 C C . ILE A 1 155 ? 8.754 4.693 -19.993 1.00 71.50 155 ILE A C 1
ATOM 1231 O O . ILE A 1 155 ? 7.754 4.919 -19.310 1.00 71.50 155 ILE A O 1
ATOM 1235 N N . GLY A 1 156 ? 9.446 5.666 -20.591 1.00 74.50 156 GLY A N 1
ATOM 1236 C CA . GLY A 1 156 ? 9.064 7.077 -20.561 1.00 74.50 156 GLY A CA 1
ATOM 1237 C C . GLY A 1 156 ? 9.395 7.731 -19.224 1.00 74.50 156 GLY A C 1
ATOM 1238 O O . GLY A 1 156 ? 10.547 7.730 -18.797 1.00 74.50 156 GLY A O 1
ATOM 1239 N N . ASP A 1 157 ? 8.377 8.276 -18.565 1.00 77.94 157 ASP A N 1
ATOM 1240 C CA . ASP A 1 157 ? 8.526 9.083 -17.351 1.00 77.94 157 ASP A CA 1
ATOM 1241 C C . ASP A 1 157 ? 8.578 8.248 -16.063 1.00 77.94 157 ASP A C 1
ATOM 1243 O O . ASP A 1 157 ? 8.337 8.770 -14.979 1.00 77.94 157 ASP A O 1
ATOM 1247 N N . LEU A 1 158 ? 8.849 6.945 -16.146 1.00 80.75 158 LEU A N 1
ATOM 1248 C CA . LEU A 1 158 ? 8.885 6.039 -14.997 1.00 80.75 158 LEU A CA 1
ATOM 1249 C C . LEU A 1 158 ? 10.326 5.709 -14.619 1.00 80.75 158 LEU A C 1
ATOM 1251 O O . LEU A 1 158 ? 11.085 5.207 -15.442 1.00 80.75 158 LEU A O 1
ATOM 1255 N N . ILE A 1 159 ? 10.691 5.944 -13.360 1.00 84.19 159 ILE A N 1
ATOM 1256 C CA . ILE A 1 159 ? 12.027 5.655 -12.832 1.00 84.19 159 ILE A CA 1
ATOM 1257 C C . ILE A 1 159 ? 11.954 4.766 -11.591 1.00 84.19 159 ILE A C 1
ATOM 1259 O O . ILE A 1 159 ? 11.095 4.940 -10.723 1.00 84.19 159 ILE A O 1
ATOM 1263 N N . HIS A 1 160 ? 12.880 3.815 -11.494 1.00 86.00 160 HIS A N 1
ATOM 1264 C CA . HIS A 1 160 ? 13.105 3.032 -10.283 1.00 86.00 160 HIS A CA 1
ATOM 1265 C C . HIS A 1 160 ? 14.190 3.711 -9.449 1.00 86.00 160 HIS A C 1
ATOM 1267 O O . HIS A 1 160 ? 15.248 4.059 -9.963 1.00 86.00 160 HIS A O 1
ATOM 1273 N N . THR A 1 161 ? 13.952 3.925 -8.160 1.00 84.50 161 THR A N 1
ATOM 1274 C CA . THR A 1 161 ? 14.902 4.624 -7.283 1.00 84.50 161 THR A CA 1
ATOM 1275 C C . THR A 1 161 ? 15.174 3.813 -6.023 1.00 84.50 161 THR A C 1
ATOM 1277 O O . THR A 1 161 ? 14.484 2.836 -5.741 1.00 84.50 161 THR A O 1
ATOM 1280 N N . LYS A 1 162 ? 16.146 4.244 -5.211 1.00 82.94 162 LYS A N 1
ATOM 1281 C CA . LYS A 1 162 ? 16.430 3.616 -3.909 1.00 82.94 162 LYS A CA 1
ATOM 1282 C C . LYS A 1 162 ? 15.205 3.602 -2.980 1.00 82.94 162 LYS A C 1
ATOM 1284 O O . LYS A 1 162 ? 15.090 2.725 -2.135 1.00 82.94 162 LYS A O 1
ATOM 1289 N N . GLU A 1 163 ? 14.293 4.559 -3.130 1.00 77.06 163 GLU A N 1
ATOM 1290 C CA . GLU A 1 163 ? 13.055 4.633 -2.343 1.00 77.06 163 GLU A CA 1
ATOM 1291 C C . GLU A 1 163 ? 12.014 3.592 -2.777 1.00 77.06 163 GLU A C 1
ATOM 1293 O O . GLU A 1 163 ? 11.068 3.315 -2.046 1.00 77.06 163 GLU A O 1
ATOM 1298 N N . ASN A 1 164 ? 12.203 3.003 -3.959 1.00 79.69 164 ASN A N 1
ATOM 1299 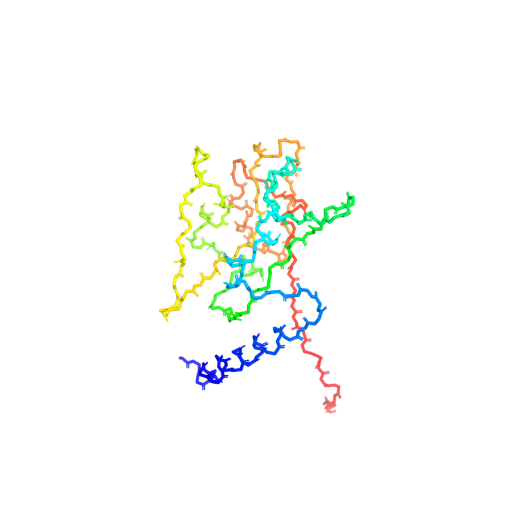C CA . ASN A 1 164 ? 11.366 1.958 -4.534 1.00 79.69 164 ASN A CA 1
ATOM 1300 C C . ASN A 1 164 ? 11.970 0.556 -4.358 1.00 79.69 164 ASN A C 1
ATOM 1302 O O . ASN A 1 164 ? 11.484 -0.389 -4.977 1.00 79.69 164 ASN A O 1
ATOM 1306 N N . ASP A 1 165 ? 13.044 0.413 -3.572 1.00 81.94 165 ASP A N 1
ATOM 1307 C CA . ASP A 1 165 ? 13.735 -0.863 -3.383 1.00 81.94 165 ASP A CA 1
ATOM 1308 C C . ASP A 1 165 ? 12.833 -1.873 -2.658 1.00 81.94 165 ASP A C 1
ATOM 1310 O O . ASP A 1 165 ? 12.440 -1.680 -1.505 1.00 81.94 165 ASP A O 1
ATOM 1314 N N . VAL A 1 166 ? 12.508 -2.967 -3.346 1.00 79.31 166 VAL A N 1
ATOM 1315 C CA . VAL A 1 166 ? 11.704 -4.067 -2.807 1.00 79.31 166 VAL A CA 1
ATOM 1316 C C . VAL A 1 166 ? 12.595 -5.288 -2.677 1.00 79.31 166 VAL A C 1
ATOM 1318 O O . VAL A 1 166 ? 13.213 -5.728 -3.640 1.00 79.31 166 VAL A O 1
ATOM 1321 N N . LYS A 1 167 ? 12.628 -5.880 -1.484 1.00 79.56 167 LYS A N 1
ATOM 1322 C CA . LYS A 1 167 ? 13.448 -7.060 -1.205 1.00 79.56 167 LYS A CA 1
ATOM 1323 C C . LYS A 1 167 ? 12.634 -8.340 -1.348 1.00 79.56 167 LYS A C 1
ATOM 1325 O O . LYS A 1 167 ? 11.509 -8.431 -0.861 1.00 79.56 167 LYS A O 1
ATOM 1330 N N . HIS A 1 168 ? 13.235 -9.337 -1.986 1.00 79.75 168 HIS A N 1
ATOM 1331 C CA . HIS A 1 168 ? 12.715 -10.697 -2.029 1.00 79.75 168 HIS A CA 1
ATOM 1332 C C . HIS A 1 168 ? 13.272 -11.496 -0.846 1.00 79.75 168 HIS A C 1
ATOM 1334 O O . HIS A 1 168 ? 14.485 -11.515 -0.633 1.00 79.75 168 HIS A O 1
ATOM 1340 N N . PHE A 1 169 ? 12.392 -12.163 -0.101 1.00 76.75 169 PHE A N 1
ATOM 1341 C CA . PHE A 1 169 ? 12.765 -13.065 0.983 1.00 76.75 169 PHE A CA 1
ATOM 1342 C C . PHE A 1 169 ? 12.088 -14.411 0.764 1.00 76.75 169 PHE A C 1
ATOM 1344 O O . PHE A 1 169 ? 10.871 -14.479 0.596 1.00 76.75 169 PHE A O 1
ATOM 1351 N N . GLU A 1 170 ? 12.878 -15.475 0.816 1.00 76.62 170 GLU A N 1
ATOM 1352 C CA . GLU A 1 170 ? 12.388 -16.845 0.808 1.00 76.62 170 GLU A CA 1
ATOM 1353 C C . GLU A 1 170 ? 12.632 -17.456 2.187 1.00 76.62 170 GLU A C 1
ATOM 1355 O O . GLU A 1 170 ? 13.705 -17.295 2.773 1.00 76.62 170 GLU A O 1
ATOM 1360 N N . TRP A 1 171 ? 11.615 -18.122 2.731 1.00 78.81 171 TRP A N 1
ATOM 1361 C CA . TRP A 1 171 ? 11.775 -18.872 3.966 1.00 78.81 171 TRP A CA 1
ATOM 1362 C C . TRP A 1 171 ? 12.282 -20.271 3.635 1.00 78.81 171 TRP A C 1
ATOM 1364 O O . TRP A 1 171 ? 11.612 -21.022 2.927 1.00 78.81 171 TRP A O 1
ATOM 1374 N N . TYR A 1 172 ? 13.437 -20.627 4.187 1.00 78.19 172 TYR A N 1
ATOM 1375 C CA . TYR A 1 172 ? 13.952 -21.987 4.127 1.00 78.19 172 TYR A CA 1
ATOM 1376 C C . TYR A 1 172 ? 13.631 -22.692 5.451 1.00 78.19 172 TYR A C 1
ATOM 1378 O O . TYR A 1 172 ? 14.121 -22.248 6.494 1.00 78.19 172 TYR A O 1
ATOM 1386 N N . PRO A 1 173 ? 12.827 -23.773 5.451 1.00 78.50 173 PRO A N 1
ATOM 1387 C CA . PRO A 1 173 ? 12.725 -24.627 6.623 1.00 78.50 173 PRO A CA 1
ATOM 1388 C C . PRO A 1 173 ? 14.114 -25.174 6.937 1.00 78.50 173 PRO A C 1
ATOM 1390 O O . PRO A 1 173 ? 14.770 -25.731 6.052 1.00 78.50 173 PRO A O 1
ATOM 1393 N N . ASN A 1 174 ? 14.556 -25.044 8.189 1.00 71.69 174 ASN A N 1
ATOM 1394 C CA . ASN A 1 174 ? 15.727 -25.781 8.646 1.00 71.69 174 ASN A CA 1
ATOM 1395 C C . ASN A 1 174 ? 15.472 -27.265 8.374 1.00 71.69 174 ASN A C 1
ATOM 1397 O O . ASN A 1 174 ? 14.484 -27.824 8.849 1.00 71.69 174 ASN A O 1
ATOM 1401 N N . LYS A 1 175 ? 16.347 -27.891 7.582 1.00 61.16 175 LYS A N 1
ATOM 1402 C CA . LYS A 1 175 ? 16.386 -29.348 7.498 1.00 61.16 175 LYS A CA 1
ATOM 1403 C C . LYS A 1 175 ? 16.704 -29.837 8.903 1.00 61.16 175 LYS A C 1
ATOM 1405 O O . LYS A 1 175 ? 17.740 -29.461 9.444 1.00 61.16 175 LYS A O 1
ATOM 1410 N N . GLU A 1 176 ? 15.808 -30.618 9.492 1.00 56.56 176 GLU A N 1
ATOM 1411 C CA . GLU A 1 176 ? 16.141 -31.370 10.695 1.00 56.56 176 GLU A CA 1
ATOM 1412 C C . GLU A 1 176 ? 17.380 -32.217 10.369 1.00 56.56 176 GLU A C 1
ATOM 1414 O O . GLU A 1 176 ? 17.371 -33.039 9.448 1.00 56.56 176 GLU A O 1
ATOM 1419 N N . GLU A 1 177 ? 18.487 -31.928 11.052 1.00 52.31 177 GLU A N 1
ATOM 1420 C CA . GLU A 1 177 ? 19.694 -32.745 11.018 1.00 52.31 177 GLU A CA 1
ATOM 1421 C C . GLU A 1 177 ? 19.331 -34.129 11.561 1.00 52.31 177 GLU A C 1
ATOM 1423 O O . GLU A 1 177 ? 19.106 -34.288 12.758 1.00 52.31 177 GLU A O 1
ATOM 1428 N N . GLY A 1 178 ? 19.228 -35.133 10.686 1.00 53.22 178 GLY A N 1
ATOM 1429 C CA . GLY A 1 178 ? 19.009 -36.503 11.147 1.00 53.22 178 GLY A CA 1
ATOM 1430 C C . GLY A 1 178 ? 18.380 -37.467 10.152 1.00 53.22 178 GLY A C 1
ATOM 1431 O O . GLY A 1 178 ? 17.425 -38.146 10.508 1.00 53.22 178 GLY A O 1
ATOM 1432 N N . GLN A 1 179 ? 18.918 -37.581 8.937 1.00 39.25 179 GLN A N 1
ATOM 1433 C CA . GLN A 1 179 ? 18.829 -38.837 8.179 1.00 39.25 179 GLN A CA 1
ATOM 1434 C C . GLN A 1 179 ? 20.189 -39.118 7.531 1.00 39.25 179 GLN A C 1
ATOM 1436 O O . GLN A 1 179 ? 20.447 -38.752 6.384 1.00 39.25 179 GLN A O 1
ATOM 1441 N N . GLU A 1 180 ? 21.078 -39.723 8.324 1.00 40.66 180 GLU A N 1
ATOM 1442 C CA . GLU A 1 180 ? 22.223 -40.482 7.816 1.00 40.66 180 GLU A CA 1
ATOM 1443 C C . GLU A 1 180 ? 21.711 -41.621 6.920 1.00 40.66 180 GLU A C 1
ATOM 1445 O O . GLU A 1 180 ? 20.692 -42.252 7.212 1.00 40.66 180 GLU A O 1
ATOM 1450 N N . LYS A 1 181 ? 22.409 -41.830 5.801 1.00 38.94 181 LYS A N 1
ATOM 1451 C CA . LYS A 1 181 ? 22.281 -43.020 4.955 1.00 38.94 181 LYS A CA 1
ATOM 1452 C C . LYS A 1 181 ? 23.076 -44.174 5.543 1.00 38.94 181 LYS A C 1
ATOM 1454 O O . LYS A 1 181 ? 24.165 -43.891 6.086 1.00 38.94 181 LYS A O 1
#

Organism: Piloderma croceum (strain F 1598) (NCBI:txid765440)

Sequence (181 aa):
MNDTYNYSKAAKKLGDMMAEQVKGDDGSYQLSQFVNNNHLQQNARVVKYEYPTTWRLIYKGGGTENAEVVLRFQGAITQKDLPPITNKPKDAHRSIYMQQSDGILEHWQPSTFTEHLVIDTSNRYLTSCCQNPSTKSLAFHHLVDPNGILADIAIGDLIHTKENDVKHFEWYPNKEEGQEK

pLDDT: mean 71.56, std 12.22, range [38.94, 89.31]

Radius of gyration: 21.09 Å; chains: 1; bounding box: 41×63×49 Å

Foldseek 3Di:
DDPPDDPVVVVVVLVVVVVVVCPDPPPDDDPVCCVVDPQCVVFWDWDFDAQQTDTFTWGDDPDPDIHGDDDDDGDDDPDDCAWPNPDAPPCLPPQQDPPDPDPDNPDDDFDDDPNDTDDDDHQNQKDFCVRVVPDAADDADCRNHVPCNVVVSCPDRIGGHPVRHDDDDDDDDPDPPDDDD